Protein AF-A0A813J169-F1 (afdb_monomer)

Sequence (172 aa):
WLKPITLPVNPNVDRSVCAEFQVFNELCDLVHQEGLADNMEECALVGGCVNILVSTTPCLSCVGAVMQYSLLFPNVDLAFGCVQPWHSEGGANRSALQSLGEGGFETAPEHREEPLVPAIWDGGRIVSGSDDLQPPALRTRPSSASRHLEEEAVAVNTITIEPDPLRSGALE

pLDDT: mean 71.45, std 23.41, range [32.72, 97.75]

Mean predicted aligned error: 14.96 Å

Secondary structure (DSSP, 8-state):
---PPPPTT-TTS--TTSHHHHHHHHHHHHHHHTTS-SSHHHHTT-EEEEEEEESSPPPHHHHHHHHHHHHH-TEEEEEEEEPPPS-SSSS---TTSSSS-------------PPPPP-EEETTEEE-TTS---PPP----------------------B----GGGGG---

Foldseek 3Di:
DFDQDQDPVDNPDDPCPPPLNVVLVVVVVVCVVVVQDDDQVSLQVFAFEWEDEAADDDDPRSVRSVVVSCSSRVRYHYKYWYPDDPDPPPPPDDPVPPPDDDDDDDDDDDDDDDDDFTQIDGPHDGDGPPPDDPDDDDDDDDDDDDDDDDDDDPPPGDTDRDPDPVPPPPDD

Solvent-accessible surface area (backbone atoms only — not comparable to full-atom values): 11614 Å² total; per-residue (Å²): 131,74,69,68,49,80,48,94,89,53,76,85,60,78,52,63,76,38,67,68,35,43,52,56,38,49,53,51,49,48,40,39,74,72,68,63,29,92,48,72,74,38,26,48,68,43,49,39,50,45,65,46,78,35,73,50,84,75,52,74,37,38,53,50,36,52,55,51,48,47,68,47,24,68,49,39,50,69,40,53,39,55,48,73,63,96,59,87,80,72,82,77,77,60,89,84,70,81,83,77,78,95,76,83,94,74,89,76,78,86,78,79,82,75,82,87,68,73,60,40,48,54,99,90,42,80,48,63,85,79,69,85,78,75,78,78,82,85,79,89,74,88,86,80,86,88,84,90,74,94,69,80,86,67,85,75,68,77,70,55,72,67,76,68,82,83,71,84,77,82,86,130

Structure (mmCIF, N/CA/C/O backbone):
data_AF-A0A813J169-F1
#
_entry.id   AF-A0A813J169-F1
#
loop_
_atom_site.group_PDB
_atom_site.id
_atom_site.type_symbol
_atom_site.label_atom_id
_atom_site.label_alt_id
_atom_site.label_comp_id
_atom_site.label_asym_id
_atom_site.label_entity_id
_atom_site.label_seq_id
_atom_site.pdbx_PDB_ins_code
_atom_site.Cartn_x
_atom_site.Cartn_y
_atom_site.Cartn_z
_atom_site.occupancy
_atom_site.B_iso_or_equiv
_atom_site.auth_seq_id
_atom_site.auth_comp_id
_atom_site.auth_asym_id
_atom_site.auth_atom_id
_atom_site.pdbx_PDB_model_num
ATOM 1 N N . TRP A 1 1 ? 2.984 8.619 4.249 1.00 92.00 1 TRP A N 1
ATOM 2 C CA . TRP A 1 1 ? 3.015 7.578 5.306 1.00 92.00 1 TRP A CA 1
ATOM 3 C C . TRP A 1 1 ? 4.138 6.587 5.098 1.00 92.00 1 TRP A C 1
ATOM 5 O O . TRP A 1 1 ? 4.975 6.396 5.976 1.00 92.00 1 TRP A O 1
ATOM 15 N N . LEU A 1 2 ? 4.183 5.990 3.913 1.00 97.00 2 LEU A N 1
ATOM 16 C CA . LEU A 1 2 ? 5.191 5.013 3.534 1.00 97.00 2 LEU A CA 1
ATOM 17 C C . LEU A 1 2 ? 6.459 5.714 3.046 1.00 97.00 2 LEU A C 1
ATOM 19 O O . LEU A 1 2 ? 6.412 6.854 2.572 1.00 97.00 2 LEU A O 1
ATOM 23 N N . LYS A 1 3 ? 7.602 5.036 3.151 1.00 96.62 3 LYS A N 1
ATOM 24 C CA . LYS A 1 3 ? 8.877 5.529 2.623 1.00 96.62 3 LYS A CA 1
ATOM 25 C C . LYS A 1 3 ? 9.310 4.662 1.441 1.00 96.62 3 LYS A C 1
ATOM 27 O O . LYS A 1 3 ? 9.417 3.443 1.606 1.00 96.62 3 LYS A O 1
ATOM 32 N N . PRO A 1 4 ? 9.577 5.249 0.260 1.00 94.69 4 PRO A N 1
ATOM 33 C CA . PRO A 1 4 ? 10.091 4.483 -0.866 1.00 94.69 4 PRO A CA 1
ATOM 34 C C . PRO A 1 4 ? 11.484 3.956 -0.508 1.00 94.69 4 PRO A C 1
ATOM 36 O O . PRO A 1 4 ? 12.336 4.697 -0.014 1.00 94.69 4 PRO A O 1
ATOM 39 N N . ILE A 1 5 ? 11.724 2.667 -0.744 1.00 94.81 5 ILE A N 1
ATOM 40 C CA . ILE A 1 5 ? 13.031 2.060 -0.479 1.00 94.81 5 ILE A CA 1
ATOM 41 C C . ILE A 1 5 ? 13.936 2.317 -1.680 1.00 94.81 5 ILE A C 1
ATOM 43 O O . ILE A 1 5 ? 13.635 1.884 -2.798 1.00 94.81 5 ILE A O 1
ATOM 47 N N . THR A 1 6 ? 15.055 2.999 -1.453 1.00 94.25 6 THR A N 1
ATOM 48 C CA . THR A 1 6 ? 16.103 3.174 -2.460 1.00 94.25 6 THR A CA 1
ATOM 49 C C . THR A 1 6 ? 16.925 1.892 -2.565 1.00 94.25 6 THR A C 1
ATOM 51 O O . THR A 1 6 ? 17.469 1.384 -1.586 1.00 94.25 6 THR A O 1
ATOM 54 N N . LEU A 1 7 ? 16.990 1.326 -3.769 1.00 92.06 7 LEU A N 1
ATOM 55 C CA . LEU A 1 7 ? 17.727 0.087 -4.010 1.00 92.06 7 LEU A CA 1
ATOM 56 C C . LEU A 1 7 ? 19.195 0.401 -4.337 1.00 92.06 7 LEU A C 1
ATOM 58 O O . LEU A 1 7 ? 19.451 1.322 -5.115 1.00 92.06 7 LEU A O 1
ATOM 62 N N . PRO A 1 8 ? 20.163 -0.398 -3.847 1.00 91.25 8 PRO A N 1
ATOM 63 C CA . PRO A 1 8 ? 21.589 -0.153 -4.085 1.00 91.25 8 PRO A CA 1
ATOM 64 C C . PRO A 1 8 ? 21.992 -0.303 -5.560 1.00 91.25 8 PRO A C 1
ATOM 66 O O . PRO A 1 8 ? 23.051 0.165 -5.960 1.00 91.25 8 PRO A O 1
ATOM 69 N N . VAL A 1 9 ? 21.150 -0.948 -6.374 1.00 92.38 9 VAL A N 1
ATOM 70 C CA . VAL A 1 9 ? 21.414 -1.208 -7.797 1.00 92.38 9 VAL A CA 1
ATOM 71 C C . VAL A 1 9 ? 21.328 0.066 -8.639 1.00 92.38 9 VAL A C 1
ATOM 73 O O . VAL A 1 9 ? 22.081 0.219 -9.595 1.00 92.38 9 VAL A O 1
ATOM 76 N N . ASN A 1 10 ? 20.409 0.978 -8.314 1.00 90.25 10 ASN A N 1
ATOM 77 C CA . ASN A 1 10 ? 20.265 2.232 -9.048 1.00 90.25 10 ASN A CA 1
ATOM 78 C C . ASN A 1 10 ? 19.633 3.313 -8.151 1.00 90.25 10 ASN A C 1
ATOM 80 O O . ASN A 1 10 ? 18.403 3.386 -8.069 1.00 90.25 10 ASN A O 1
ATOM 84 N N . PRO A 1 11 ? 20.452 4.153 -7.490 1.00 92.69 11 PRO A N 1
ATOM 85 C CA . PRO A 1 11 ? 19.966 5.171 -6.561 1.00 92.69 11 PRO A CA 1
ATOM 86 C C . PRO A 1 11 ? 19.286 6.359 -7.256 1.00 92.69 11 PRO A C 1
ATOM 88 O O . PRO A 1 11 ? 18.637 7.153 -6.586 1.00 92.69 11 PRO A O 1
ATOM 91 N N . ASN A 1 12 ? 19.420 6.489 -8.580 1.00 94.81 12 ASN A N 1
ATOM 92 C CA . ASN A 1 12 ? 18.861 7.611 -9.339 1.00 94.81 12 ASN A CA 1
ATOM 93 C C . ASN A 1 12 ? 17.408 7.379 -9.770 1.00 94.81 12 ASN A C 1
ATOM 95 O O . ASN A 1 12 ? 16.783 8.286 -10.312 1.00 94.81 12 ASN A O 1
ATOM 99 N N . VAL A 1 13 ? 16.879 6.164 -9.587 1.00 94.50 13 VAL A N 1
ATOM 100 C CA . VAL A 1 13 ? 15.480 5.883 -9.911 1.00 94.50 13 VAL A CA 1
ATOM 101 C C . VAL A 1 13 ? 14.624 6.268 -8.722 1.00 94.50 13 VAL A C 1
ATOM 103 O O . VAL A 1 13 ? 14.682 5.621 -7.676 1.00 94.50 13 VAL A O 1
ATOM 106 N N . ASP A 1 14 ? 13.796 7.286 -8.916 1.00 95.38 14 ASP A N 1
ATOM 107 C CA . ASP A 1 14 ? 12.730 7.595 -7.980 1.00 95.38 14 ASP A CA 1
ATOM 108 C C . ASP A 1 14 ? 11.691 6.468 -8.013 1.00 95.38 14 ASP A C 1
ATOM 110 O O . ASP A 1 14 ? 11.114 6.155 -9.053 1.00 95.38 14 ASP A O 1
ATOM 114 N N . ARG A 1 15 ? 11.501 5.803 -6.875 1.00 95.06 15 ARG A N 1
ATOM 115 C CA . ARG A 1 15 ? 10.536 4.705 -6.719 1.00 95.06 15 ARG A CA 1
ATOM 116 C C . ARG A 1 15 ? 9.228 5.159 -6.080 1.00 95.06 15 ARG A C 1
ATOM 118 O O . ARG A 1 15 ? 8.301 4.361 -6.000 1.00 95.06 15 ARG A O 1
ATOM 125 N N . SER A 1 16 ? 9.128 6.427 -5.677 1.00 96.38 16 SER A N 1
ATOM 126 C CA . SER A 1 16 ? 7.867 7.010 -5.202 1.00 96.38 16 SER A CA 1
ATOM 127 C C . SER A 1 16 ? 6.826 7.157 -6.318 1.00 96.38 16 SER A C 1
ATOM 129 O O . SER A 1 16 ? 5.634 7.244 -6.046 1.00 96.38 16 SER A O 1
ATOM 131 N N . VAL A 1 17 ? 7.267 7.129 -7.581 1.00 96.19 17 VAL A N 1
ATOM 132 C CA . VAL A 1 17 ? 6.398 7.219 -8.764 1.00 96.19 17 VAL A CA 1
ATOM 133 C C . VAL A 1 17 ? 5.887 5.865 -9.262 1.00 96.19 17 VAL A C 1
ATOM 135 O O . VAL A 1 17 ? 5.171 5.812 -10.257 1.00 96.19 17 VAL A O 1
ATOM 138 N N . CYS A 1 18 ? 6.263 4.756 -8.617 1.00 95.62 18 CYS A N 1
ATOM 139 C CA . CYS A 1 18 ? 5.696 3.453 -8.952 1.00 95.62 18 CYS A CA 1
ATOM 140 C C . CYS A 1 18 ? 4.204 3.422 -8.588 1.00 95.62 18 CYS A C 1
ATOM 142 O O . CYS A 1 18 ? 3.827 3.862 -7.501 1.00 95.62 18 CYS A O 1
ATOM 144 N N . ALA A 1 19 ? 3.372 2.872 -9.475 1.00 95.75 19 ALA A N 1
ATOM 145 C CA . ALA A 1 19 ? 1.917 2.869 -9.316 1.00 95.75 19 ALA A CA 1
ATOM 146 C C . ALA A 1 19 ? 1.485 2.199 -8.003 1.00 95.75 19 ALA A C 1
ATOM 148 O O . ALA A 1 19 ? 0.651 2.728 -7.277 1.00 95.75 19 ALA A O 1
ATOM 149 N N . GLU A 1 20 ? 2.116 1.083 -7.643 1.00 95.62 20 GLU A N 1
ATOM 150 C CA . GLU A 1 20 ? 1.827 0.351 -6.411 1.00 95.62 20 GLU A CA 1
ATOM 151 C C . GLU A 1 20 ? 2.135 1.198 -5.174 1.00 95.62 20 GLU A C 1
ATOM 153 O O . GLU A 1 20 ? 1.352 1.228 -4.230 1.00 95.62 20 GLU A O 1
ATOM 158 N N . PHE A 1 21 ? 3.261 1.923 -5.186 1.00 97.06 21 PHE A N 1
ATOM 159 C CA . PHE A 1 21 ? 3.621 2.816 -4.085 1.00 97.06 21 PHE A CA 1
ATOM 160 C C . PHE A 1 21 ? 2.595 3.943 -3.932 1.00 97.06 21 PHE A C 1
ATOM 162 O O . PHE A 1 21 ? 2.178 4.236 -2.812 1.00 97.06 21 PHE A O 1
ATOM 169 N N . GLN A 1 22 ? 2.184 4.553 -5.047 1.00 97.31 22 GLN A N 1
ATOM 170 C CA . GLN A 1 22 ? 1.193 5.628 -5.045 1.00 97.31 22 GLN A CA 1
ATOM 171 C C . GLN A 1 22 ? -0.148 5.152 -4.490 1.00 97.31 22 GLN A C 1
ATOM 173 O O . GLN A 1 22 ? -0.666 5.800 -3.587 1.00 97.31 22 GLN A O 1
ATOM 178 N N . VAL A 1 23 ? -0.636 3.988 -4.934 1.00 96.75 23 VAL A N 1
ATOM 179 C CA . VAL A 1 23 ? -1.879 3.388 -4.425 1.00 96.75 23 VAL A CA 1
ATOM 180 C C . VAL A 1 23 ? -1.813 3.198 -2.911 1.00 96.75 23 VAL A C 1
ATOM 182 O O . VAL A 1 23 ? -2.705 3.647 -2.200 1.00 96.75 23 VAL A O 1
ATOM 185 N N . PHE A 1 24 ? -0.750 2.586 -2.381 1.00 97.06 24 PHE A N 1
ATOM 186 C CA . PHE A 1 24 ? -0.660 2.386 -0.933 1.00 97.06 24 PHE A CA 1
ATOM 187 C C . PHE A 1 24 ? -0.518 3.693 -0.149 1.00 97.06 24 PHE A C 1
ATOM 189 O O . PHE A 1 24 ? -1.058 3.795 0.951 1.00 97.06 24 PHE A O 1
ATOM 196 N N . ASN A 1 25 ? 0.193 4.693 -0.678 1.00 97.44 25 ASN A N 1
ATOM 197 C CA . ASN A 1 25 ? 0.288 5.982 0.002 1.00 97.44 25 ASN A CA 1
ATOM 198 C C . ASN A 1 25 ? -1.058 6.725 -0.005 1.00 97.44 25 ASN A C 1
ATOM 200 O O . ASN A 1 25 ? -1.430 7.279 1.024 1.00 97.44 25 ASN A O 1
ATOM 204 N N . GLU A 1 26 ? -1.798 6.679 -1.113 1.00 97.56 26 GLU A N 1
ATOM 205 C CA . GLU A 1 26 ? -3.146 7.246 -1.220 1.00 97.56 26 GLU A CA 1
ATOM 206 C C . GLU A 1 26 ? -4.130 6.551 -0.270 1.00 97.56 26 GLU A C 1
ATOM 208 O O . GLU A 1 26 ? -4.892 7.225 0.415 1.00 97.56 26 GLU A O 1
ATOM 213 N N . LEU A 1 27 ? -4.055 5.221 -0.130 1.00 97.00 27 LEU A N 1
ATOM 214 C CA . LEU A 1 27 ? -4.839 4.486 0.870 1.00 97.00 27 LEU A CA 1
ATOM 215 C C . LEU A 1 27 ? -4.577 4.989 2.294 1.00 97.00 27 LEU A C 1
ATOM 217 O O . LEU A 1 27 ? -5.518 5.166 3.063 1.00 97.00 27 LEU A O 1
ATOM 221 N N . CYS A 1 28 ? -3.315 5.231 2.656 1.00 97.50 28 CYS A N 1
ATOM 222 C CA . CYS A 1 28 ? -2.993 5.807 3.961 1.00 97.50 28 CYS A CA 1
ATOM 223 C C . CYS A 1 28 ? -3.556 7.226 4.121 1.00 97.50 28 CYS A C 1
ATOM 225 O O . CYS A 1 28 ? -4.060 7.566 5.189 1.00 97.50 28 CYS A O 1
ATOM 227 N N . ASP A 1 29 ? -3.482 8.045 3.069 1.00 96.94 29 ASP A N 1
ATOM 228 C CA . ASP A 1 29 ? -4.021 9.404 3.090 1.00 96.94 29 ASP A CA 1
ATOM 229 C C . ASP A 1 29 ? -5.552 9.400 3.237 1.00 96.94 29 ASP A C 1
ATOM 231 O O . ASP A 1 29 ? -6.082 10.217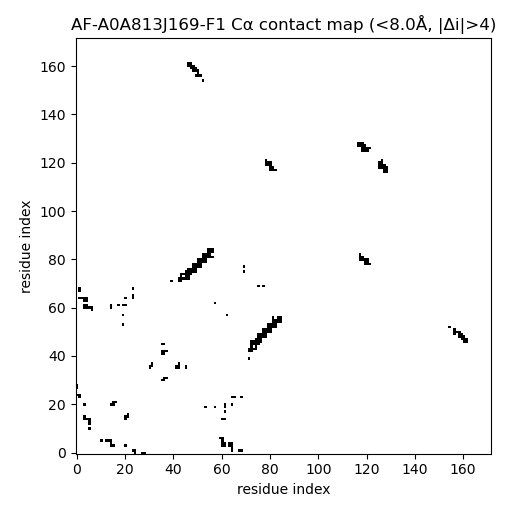 3.985 1.00 96.94 29 ASP A O 1
ATOM 235 N N . LEU A 1 30 ? -6.259 8.452 2.612 1.00 96.62 30 LEU A N 1
ATOM 236 C CA . LEU A 1 30 ? -7.708 8.275 2.775 1.00 96.62 30 LEU A CA 1
ATOM 237 C C . LEU A 1 30 ? -8.085 7.882 4.208 1.00 96.62 30 LEU A C 1
ATOM 239 O O . LEU A 1 30 ? -8.985 8.483 4.787 1.00 96.62 30 LEU A O 1
ATOM 243 N N . VAL A 1 31 ? -7.372 6.925 4.813 1.00 96.19 31 VAL A N 1
ATOM 244 C CA . VAL A 1 31 ? -7.600 6.523 6.216 1.00 96.19 31 VAL A CA 1
ATOM 245 C C . VAL A 1 31 ? -7.466 7.721 7.164 1.00 96.19 31 VAL A C 1
ATOM 247 O O . VAL A 1 31 ? -8.274 7.886 8.078 1.00 96.19 31 VAL A O 1
ATOM 250 N N . HIS A 1 32 ? -6.482 8.584 6.921 1.00 95.75 32 HIS A N 1
ATOM 251 C CA . HIS A 1 32 ? -6.285 9.802 7.702 1.00 95.75 32 HIS A CA 1
ATOM 252 C C . HIS A 1 32 ? -7.367 10.858 7.445 1.00 95.75 32 HIS A C 1
ATOM 254 O O . HIS A 1 32 ? -7.895 11.441 8.388 1.00 95.75 32 HIS A O 1
ATOM 260 N N . GLN A 1 33 ? -7.735 11.095 6.182 1.00 95.56 33 GLN A N 1
ATOM 261 C CA . GLN A 1 33 ? -8.764 12.077 5.814 1.00 95.56 33 GLN A CA 1
ATOM 262 C C . GLN A 1 33 ? -10.142 11.731 6.387 1.00 95.56 33 GLN A C 1
ATOM 264 O O . GLN A 1 33 ? -10.875 12.632 6.792 1.00 95.56 33 GLN A O 1
ATOM 269 N N . GLU A 1 34 ? -10.468 10.443 6.474 1.00 95.31 34 GLU A N 1
ATOM 270 C CA . GLU A 1 34 ? -11.701 9.950 7.098 1.00 95.31 34 GLU A CA 1
ATOM 271 C C . GLU A 1 34 ? -11.642 9.960 8.641 1.00 95.31 34 GLU A C 1
ATOM 273 O O . GLU A 1 34 ? -12.604 9.571 9.304 1.00 95.31 34 GLU A O 1
ATOM 278 N N . GLY A 1 35 ? -10.524 10.395 9.239 1.00 93.69 35 GLY A N 1
ATOM 279 C CA . GLY A 1 35 ? -10.339 10.435 10.692 1.00 93.69 35 GLY A CA 1
ATOM 280 C C . GLY A 1 35 ? -10.340 9.047 11.338 1.00 93.69 35 GLY A C 1
ATOM 281 O O . GLY A 1 35 ? -10.711 8.906 12.506 1.00 93.69 35 GLY A O 1
ATOM 282 N N . LEU A 1 36 ? -9.980 8.008 10.576 1.00 94.38 36 LEU A N 1
ATOM 283 C CA . LEU A 1 36 ? -9.930 6.633 11.072 1.00 94.38 36 LEU A CA 1
ATOM 284 C C . LEU A 1 36 ? -8.653 6.372 11.878 1.00 94.38 36 LE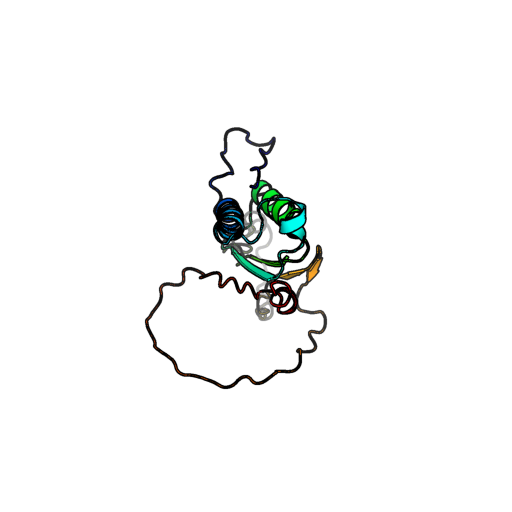U A C 1
ATOM 286 O O . LEU A 1 36 ? -8.700 5.596 12.833 1.00 94.38 36 LEU A O 1
ATOM 290 N N . ALA A 1 37 ? -7.541 7.012 11.501 1.00 96.00 37 ALA A N 1
ATOM 291 C CA . ALA A 1 37 ? -6.288 6.946 12.243 1.00 96.00 37 ALA A CA 1
ATOM 292 C C . ALA A 1 37 ? -5.376 8.166 12.017 1.00 96.00 37 ALA A C 1
ATOM 294 O O . ALA A 1 37 ? -5.061 8.518 10.879 1.00 96.00 37 ALA A O 1
ATOM 295 N N . ASP A 1 38 ? -4.878 8.735 13.115 1.00 95.25 38 ASP A N 1
ATOM 296 C CA . ASP A 1 38 ? -3.875 9.810 13.150 1.00 95.25 38 ASP A CA 1
ATOM 297 C C . ASP A 1 38 ? -2.540 9.360 13.771 1.00 95.25 38 ASP A C 1
ATOM 299 O O . ASP A 1 38 ? -1.510 10.026 13.624 1.00 95.25 38 ASP A O 1
ATOM 303 N N . ASN A 1 39 ? -2.539 8.229 14.481 1.00 96.19 39 ASN A N 1
ATOM 304 C CA . ASN A 1 39 ? -1.374 7.659 15.157 1.00 96.19 39 ASN A CA 1
ATOM 305 C C . ASN A 1 39 ? -1.253 6.142 14.927 1.00 96.19 39 ASN A C 1
ATOM 307 O O . ASN A 1 39 ? -2.135 5.500 14.361 1.00 96.19 39 ASN A O 1
ATOM 311 N N . MET A 1 40 ? -0.123 5.566 15.347 1.00 94.50 40 MET A N 1
ATOM 312 C CA . MET A 1 40 ? 0.188 4.150 15.118 1.00 94.50 40 MET A CA 1
ATOM 313 C C . MET A 1 40 ? -0.780 3.211 15.843 1.00 94.50 40 MET A C 1
ATOM 315 O O . MET A 1 40 ? -1.098 2.140 15.327 1.00 94.50 40 MET A O 1
ATOM 319 N N . GLU A 1 41 ? -1.233 3.596 17.035 1.00 96.06 41 GLU A N 1
ATOM 320 C CA . GLU A 1 41 ? -2.165 2.817 17.841 1.00 96.06 41 GLU A CA 1
ATOM 321 C C . GLU A 1 41 ? -3.539 2.731 17.168 1.00 96.06 41 GLU A C 1
ATOM 323 O O . GLU A 1 41 ? -4.144 1.661 17.141 1.00 96.06 41 GLU A O 1
ATOM 328 N N . GLU A 1 42 ? -4.008 3.828 16.575 1.00 95.94 42 GLU A N 1
ATOM 329 C CA . GLU A 1 42 ? -5.246 3.869 15.799 1.00 95.94 42 GLU A CA 1
ATOM 330 C C . GLU A 1 42 ? -5.125 3.119 14.474 1.00 95.94 42 GLU A C 1
ATOM 332 O O . GLU A 1 42 ? -6.046 2.384 14.121 1.00 95.94 42 GLU A O 1
ATOM 337 N N . CYS A 1 43 ? -3.984 3.208 13.778 1.00 96.75 43 CYS A N 1
ATOM 338 C CA . CYS A 1 43 ? -3.748 2.416 12.568 1.00 96.75 43 CYS A CA 1
ATOM 339 C C . CYS A 1 43 ? -3.890 0.910 12.841 1.00 96.75 43 CYS A C 1
ATOM 341 O O . CYS A 1 43 ? -4.447 0.183 12.021 1.00 96.75 43 CYS A O 1
ATOM 343 N N . ALA A 1 44 ? -3.469 0.444 14.023 1.00 96.56 44 ALA A N 1
ATOM 344 C CA . ALA A 1 44 ? -3.645 -0.946 14.428 1.00 96.56 44 ALA A CA 1
ATOM 345 C C . ALA A 1 44 ? -5.116 -1.356 14.614 1.00 96.56 44 ALA A C 1
ATOM 347 O O . ALA A 1 44 ? -5.415 -2.546 14.564 1.00 96.56 44 ALA A O 1
ATOM 348 N N . LEU A 1 45 ? -6.035 -0.410 14.816 1.00 95.62 45 LEU A N 1
ATOM 349 C CA . LEU A 1 45 ? -7.474 -0.673 14.934 1.00 95.62 45 LEU A CA 1
ATOM 350 C C . LEU A 1 45 ? -8.188 -0.685 13.578 1.00 95.62 45 LEU A C 1
ATOM 352 O O . LEU A 1 45 ? -9.306 -1.190 13.490 1.00 95.62 45 LEU A O 1
ATOM 356 N N . VAL A 1 46 ? -7.567 -0.140 12.530 1.00 96.38 46 VAL A N 1
ATOM 357 C CA . VAL A 1 46 ? -8.135 -0.143 11.179 1.00 96.38 46 VAL A CA 1
ATOM 358 C C . VAL A 1 46 ? -8.106 -1.566 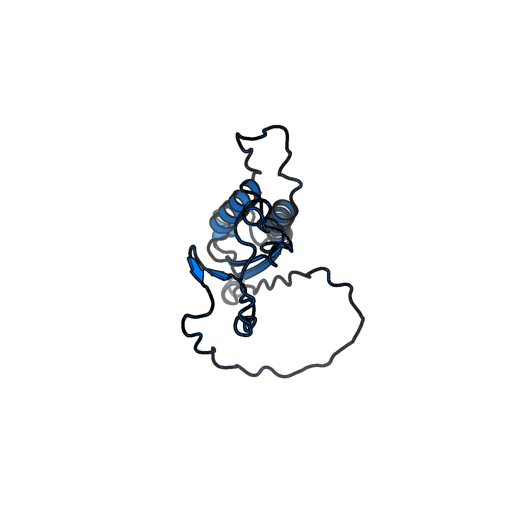10.631 1.00 96.38 46 VAL A C 1
ATOM 360 O O . VAL A 1 46 ? -7.050 -2.196 10.557 1.00 96.38 46 VAL A O 1
ATOM 363 N N . GLY A 1 47 ? -9.279 -2.060 10.237 1.00 96.25 47 GLY A N 1
ATOM 364 C CA . GLY A 1 47 ? -9.458 -3.369 9.622 1.00 96.25 47 GLY A CA 1
ATOM 365 C C . GLY A 1 47 ? -10.220 -3.286 8.305 1.00 96.25 47 GLY A C 1
ATOM 366 O O . GLY A 1 47 ? -10.877 -2.287 8.007 1.00 96.25 47 GLY A O 1
ATOM 367 N N . GLY A 1 48 ? -10.116 -4.338 7.502 1.00 95.31 48 GLY A N 1
ATOM 368 C CA . GLY A 1 48 ? -10.772 -4.424 6.200 1.00 95.31 48 GLY A CA 1
ATOM 369 C C . GLY A 1 48 ? -10.026 -5.353 5.257 1.00 95.31 48 GLY A C 1
ATOM 370 O O . GLY A 1 48 ? -9.156 -6.108 5.680 1.00 95.31 48 GLY A O 1
ATOM 371 N N . CYS A 1 49 ? -10.347 -5.283 3.969 1.00 96.31 49 CYS A N 1
ATOM 372 C CA . CYS A 1 49 ? -9.631 -6.030 2.944 1.00 96.31 49 CYS A CA 1
ATOM 373 C C . CYS A 1 49 ? -9.215 -5.125 1.782 1.00 96.31 49 CYS A C 1
ATOM 375 O O . CYS A 1 49 ? -9.945 -4.222 1.364 1.00 96.31 49 CYS A O 1
ATOM 377 N N . VAL A 1 50 ? -8.022 -5.381 1.255 1.00 96.50 50 VAL A N 1
ATOM 378 C CA . VAL A 1 50 ? -7.451 -4.682 0.107 1.00 96.50 50 VAL A CA 1
ATOM 379 C C . VAL A 1 50 ? -7.031 -5.732 -0.909 1.00 96.50 50 VAL A C 1
ATOM 381 O O . VAL A 1 50 ? -6.174 -6.567 -0.640 1.00 96.50 50 VAL A O 1
ATOM 384 N N . ASN A 1 51 ? -7.632 -5.683 -2.094 1.00 95.31 51 ASN A N 1
ATOM 385 C CA . ASN A 1 51 ? -7.286 -6.553 -3.211 1.00 95.31 51 ASN A CA 1
ATOM 386 C C . ASN A 1 51 ? -6.661 -5.695 -4.306 1.00 95.31 51 ASN A C 1
ATOM 388 O O . ASN A 1 51 ? -7.311 -4.780 -4.811 1.00 95.31 51 ASN A O 1
ATOM 392 N N . ILE A 1 52 ? -5.412 -5.978 -4.664 1.00 94.00 52 ILE A N 1
ATOM 393 C CA . ILE A 1 52 ? -4.692 -5.243 -5.708 1.00 94.00 52 ILE A CA 1
ATOM 394 C C . ILE A 1 52 ? -4.325 -6.207 -6.823 1.00 94.00 52 ILE A C 1
ATOM 396 O O . ILE A 1 52 ? -3.746 -7.264 -6.576 1.00 94.00 52 ILE A O 1
ATOM 400 N N . LEU A 1 53 ? -4.629 -5.815 -8.057 1.00 93.50 53 LEU A N 1
ATOM 401 C CA . LEU A 1 53 ? -4.210 -6.519 -9.258 1.00 93.50 53 LEU A CA 1
ATOM 402 C C . LEU A 1 53 ? -3.244 -5.635 -10.049 1.00 93.50 53 LEU A C 1
ATOM 404 O O . LEU A 1 53 ? -3.607 -4.535 -10.461 1.00 93.50 53 LEU A O 1
ATOM 408 N N . VAL A 1 54 ? -2.023 -6.117 -10.278 1.00 91.88 54 VAL A N 1
ATOM 409 C CA . VAL A 1 54 ? -1.014 -5.414 -11.083 1.00 91.88 54 VAL A CA 1
ATOM 410 C C . VAL A 1 54 ? -0.787 -6.097 -12.426 1.00 91.88 54 VAL A C 1
ATOM 412 O O . VAL A 1 54 ? -0.879 -7.318 -12.546 1.00 91.88 54 VAL A O 1
ATOM 415 N N . SER A 1 55 ? -0.477 -5.303 -13.449 1.00 90.25 55 SER A N 1
ATOM 416 C CA . SER A 1 55 ? -0.200 -5.782 -14.810 1.00 90.25 55 SER A CA 1
ATOM 417 C C . SER A 1 55 ? 1.241 -6.257 -15.012 1.00 90.25 55 SER A C 1
ATOM 419 O O . SER A 1 55 ? 1.545 -6.922 -16.000 1.00 90.25 55 SER A O 1
ATOM 421 N N . THR A 1 56 ? 2.144 -5.901 -14.100 1.00 89.50 56 THR A N 1
ATOM 422 C CA . THR A 1 56 ? 3.567 -6.236 -14.171 1.00 89.50 56 THR A CA 1
ATOM 423 C C . THR A 1 56 ? 4.086 -6.645 -12.807 1.00 89.50 56 THR A C 1
ATOM 425 O O . THR A 1 56 ? 3.572 -6.199 -11.786 1.00 89.50 56 THR A O 1
ATOM 428 N N . THR A 1 57 ? 5.155 -7.441 -12.781 1.00 90.44 57 THR A N 1
ATOM 429 C CA . THR A 1 57 ? 5.831 -7.802 -11.532 1.00 90.44 57 THR A CA 1
ATOM 430 C C . THR A 1 57 ? 6.275 -6.539 -10.777 1.00 90.44 57 THR A C 1
ATOM 432 O O . THR A 1 57 ? 7.028 -5.741 -11.347 1.00 90.44 57 THR A O 1
ATOM 435 N N . PRO A 1 58 ? 5.867 -6.357 -9.506 1.00 92.62 58 PRO A N 1
ATOM 436 C CA . PRO A 1 58 ? 6.234 -5.177 -8.736 1.00 92.62 58 PRO A CA 1
ATOM 437 C C . PRO A 1 58 ? 7.742 -5.154 -8.492 1.00 92.62 58 PRO A C 1
ATOM 439 O O . PRO A 1 58 ? 8.384 -6.187 -8.276 1.00 92.62 58 PRO A O 1
ATOM 442 N N . CYS A 1 59 ? 8.336 -3.962 -8.493 1.00 93.56 59 CYS A N 1
ATOM 443 C CA . CYS A 1 59 ? 9.749 -3.842 -8.148 1.00 93.56 59 CYS A CA 1
ATOM 444 C C . CYS A 1 59 ? 9.973 -4.061 -6.639 1.00 93.56 59 CYS A C 1
ATOM 446 O O . CYS A 1 59 ? 9.062 -3.902 -5.827 1.00 93.56 59 CYS A O 1
ATOM 448 N N . LEU A 1 60 ? 11.214 -4.360 -6.232 1.00 94.44 60 LEU A N 1
ATOM 449 C CA . LEU A 1 60 ? 11.541 -4.636 -4.824 1.00 94.44 60 LEU A CA 1
ATOM 450 C C . LEU A 1 60 ? 11.200 -3.464 -3.878 1.00 94.44 60 LEU A C 1
ATOM 452 O O . LEU A 1 60 ? 10.872 -3.684 -2.717 1.00 94.44 60 LEU A O 1
ATOM 456 N N . SER A 1 61 ? 11.223 -2.223 -4.377 1.00 95.81 61 SER A N 1
ATOM 457 C CA . SER A 1 61 ? 10.793 -1.053 -3.599 1.00 95.81 61 SER A CA 1
ATOM 458 C C . SER A 1 61 ? 9.292 -1.088 -3.280 1.00 95.81 61 SER A C 1
ATOM 460 O O . SER A 1 61 ? 8.900 -0.810 -2.149 1.00 95.81 61 SER A O 1
ATOM 462 N N . CYS A 1 62 ? 8.459 -1.512 -4.236 1.00 95.81 62 CYS A N 1
ATOM 463 C CA . CYS A 1 62 ? 7.013 -1.654 -4.054 1.00 95.81 62 CYS A CA 1
ATOM 464 C C . CYS A 1 62 ? 6.672 -2.811 -3.115 1.00 95.81 62 CYS A C 1
ATOM 466 O O . CYS A 1 62 ? 5.803 -2.660 -2.265 1.00 95.81 62 CYS A O 1
ATOM 468 N N . VAL A 1 63 ? 7.415 -3.921 -3.184 1.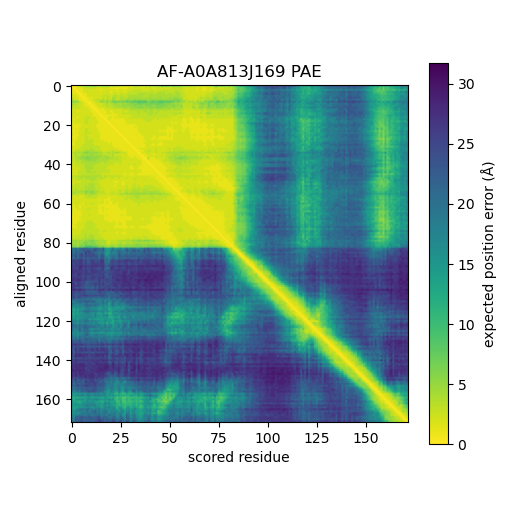00 95.69 63 VAL A N 1
ATOM 469 C CA . VAL A 1 63 ? 7.319 -4.995 -2.178 1.00 95.69 63 VAL A CA 1
ATOM 470 C C . VAL A 1 63 ? 7.631 -4.446 -0.779 1.00 95.69 63 VAL A C 1
ATOM 472 O O . VAL A 1 63 ? 6.940 -4.754 0.186 1.00 95.69 63 VAL A O 1
ATOM 475 N N . GLY A 1 64 ? 8.619 -3.560 -0.658 1.00 96.75 64 GLY A N 1
ATOM 476 C CA . GLY A 1 64 ? 8.895 -2.852 0.591 1.00 96.75 64 GLY A CA 1
ATOM 477 C C . GLY A 1 64 ? 7.747 -1.959 1.076 1.00 96.75 64 GLY A C 1
ATOM 478 O O . GLY A 1 64 ? 7.533 -1.848 2.281 1.00 96.75 64 GLY A O 1
ATOM 479 N N . ALA A 1 65 ? 7.008 -1.327 0.164 1.00 96.62 65 ALA A N 1
ATOM 480 C CA . ALA A 1 65 ? 5.833 -0.520 0.495 1.00 96.62 65 ALA A CA 1
ATOM 481 C C . ALA A 1 65 ? 4.665 -1.387 0.983 1.00 96.62 65 ALA A C 1
ATOM 483 O O . ALA A 1 65 ? 4.062 -1.057 2.000 1.00 96.62 65 ALA A O 1
ATOM 484 N N . VAL A 1 66 ? 4.426 -2.529 0.328 1.00 96.62 66 VAL A N 1
ATOM 485 C CA . VAL A 1 66 ? 3.463 -3.557 0.761 1.00 96.62 66 VAL A CA 1
ATOM 486 C C . VAL A 1 66 ? 3.744 -3.980 2.204 1.00 96.62 66 VAL A C 1
ATOM 488 O O . VAL A 1 66 ? 2.861 -3.926 3.051 1.00 96.62 66 VAL A O 1
ATOM 491 N N . MET A 1 67 ? 4.999 -4.320 2.515 1.00 97.38 67 MET A N 1
ATOM 492 C CA . MET A 1 67 ? 5.382 -4.749 3.866 1.00 97.38 67 MET A CA 1
ATOM 493 C C . MET A 1 67 ? 5.208 -3.630 4.901 1.00 97.38 67 MET A C 1
ATOM 495 O O . MET A 1 67 ? 4.749 -3.888 6.010 1.00 97.38 67 MET A O 1
ATOM 499 N N . GLN A 1 68 ? 5.551 -2.383 4.553 1.00 97.50 68 GLN A N 1
ATOM 500 C CA . GLN A 1 68 ? 5.308 -1.231 5.429 1.00 97.50 68 GLN A CA 1
ATOM 501 C C . GLN A 1 68 ? 3.810 -1.020 5.682 1.00 97.50 68 GLN A C 1
ATOM 503 O O . GLN A 1 68 ? 3.428 -0.748 6.816 1.00 97.50 68 GLN A O 1
ATOM 508 N N . TYR A 1 69 ? 2.971 -1.177 4.655 1.00 97.75 69 TYR A N 1
ATOM 509 C CA . TYR A 1 69 ? 1.520 -1.052 4.771 1.00 97.75 69 TYR A CA 1
ATOM 510 C C . TYR A 1 69 ? 0.933 -2.140 5.682 1.00 97.75 69 TYR A C 1
ATOM 512 O O . TYR A 1 69 ? 0.207 -1.817 6.617 1.00 97.75 69 TYR A O 1
ATOM 520 N N . SER A 1 70 ? 1.317 -3.407 5.493 1.00 97.38 70 SER A N 1
ATOM 521 C CA . SER A 1 70 ? 0.868 -4.515 6.352 1.00 97.38 70 SER A CA 1
ATOM 522 C C . SER A 1 70 ? 1.313 -4.373 7.812 1.00 97.38 70 SER A C 1
ATOM 524 O O . SER A 1 70 ? 0.620 -4.832 8.713 1.00 97.38 70 SER A O 1
ATOM 526 N N . LEU A 1 71 ? 2.460 -3.733 8.070 1.00 97.38 71 LEU A N 1
ATOM 527 C CA . LEU A 1 71 ? 2.898 -3.418 9.435 1.00 97.38 71 LEU A CA 1
ATOM 528 C C . LEU A 1 71 ? 2.117 -2.2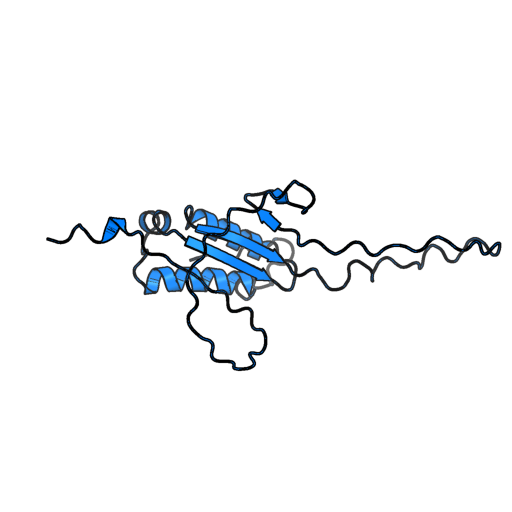54 10.052 1.00 97.38 71 LEU A C 1
ATOM 530 O O . LEU A 1 71 ? 1.940 -2.223 11.268 1.00 97.38 71 LEU A O 1
ATOM 534 N N . LEU A 1 72 ? 1.692 -1.293 9.232 1.00 97.38 72 LEU A N 1
ATOM 535 C CA . LEU A 1 72 ? 0.912 -0.145 9.679 1.00 97.38 72 LEU A CA 1
ATOM 536 C C . LEU A 1 72 ? -0.536 -0.544 9.996 1.00 97.38 72 LEU A C 1
ATOM 538 O O . LEU A 1 72 ? -1.078 -0.079 10.993 1.00 97.38 72 LEU A O 1
ATOM 542 N N . PHE A 1 73 ? -1.123 -1.439 9.198 1.00 97.75 73 PHE A N 1
ATOM 543 C CA . PHE A 1 73 ? -2.512 -1.892 9.319 1.00 97.75 73 PHE A CA 1
ATOM 544 C C . PHE A 1 73 ? -2.589 -3.419 9.498 1.00 97.75 73 PHE A C 1
ATOM 546 O O . PHE A 1 73 ? -2.972 -4.138 8.575 1.00 97.75 73 PHE A O 1
ATOM 553 N N . PRO A 1 74 ? -2.221 -3.949 10.678 1.00 97.50 74 PRO A N 1
ATOM 554 C CA . PRO A 1 74 ? -2.141 -5.390 10.930 1.00 97.50 74 PRO A CA 1
ATOM 555 C C . PRO A 1 74 ? -3.477 -6.138 10.813 1.00 97.50 74 PRO A C 1
ATOM 557 O O . PRO A 1 74 ? -3.462 -7.354 10.650 1.00 97.50 74 PRO A O 1
ATOM 560 N N . ASN A 1 75 ? -4.612 -5.439 10.905 1.00 96.88 75 ASN A N 1
ATOM 561 C CA . ASN A 1 75 ? -5.951 -6.022 10.780 1.00 96.88 75 ASN A CA 1
ATOM 562 C C . ASN A 1 75 ? -6.549 -5.862 9.368 1.00 96.88 75 ASN A C 1
ATOM 564 O O . ASN A 1 75 ? -7.738 -6.118 9.172 1.00 96.88 75 ASN A O 1
ATOM 568 N N . VAL A 1 76 ? -5.754 -5.410 8.392 1.00 97.12 76 VAL A N 1
ATOM 569 C CA . VAL A 1 76 ? -6.162 -5.327 6.986 1.00 97.12 76 VAL A CA 1
ATOM 570 C C . VAL A 1 76 ? -5.656 -6.548 6.224 1.00 97.12 76 VAL A C 1
ATOM 572 O O . VAL A 1 76 ? -4.449 -6.757 6.084 1.00 97.12 76 VAL A O 1
ATOM 575 N N . ASP A 1 77 ? -6.588 -7.316 5.667 1.00 96.88 77 ASP A N 1
ATOM 576 C CA . ASP A 1 77 ? -6.294 -8.453 4.803 1.00 96.88 77 ASP A CA 1
ATOM 577 C C . ASP A 1 77 ? -5.884 -7.956 3.414 1.00 96.88 77 ASP A C 1
ATOM 579 O O . ASP A 1 77 ? -6.700 -7.441 2.646 1.00 96.88 77 ASP A O 1
ATOM 583 N N . LEU A 1 78 ? -4.602 -8.095 3.082 1.00 96.25 78 LEU A N 1
ATOM 584 C CA . LEU A 1 78 ? -4.048 -7.652 1.807 1.00 96.25 78 LEU A CA 1
ATOM 585 C C . LEU A 1 78 ? -3.828 -8.839 0.863 1.00 96.25 78 LEU A C 1
ATOM 587 O O . LEU A 1 78 ? -2.947 -9.666 1.097 1.00 96.25 78 LEU A O 1
ATOM 591 N N . ALA A 1 79 ? -4.560 -8.868 -0.248 1.00 94.19 79 ALA A N 1
ATOM 592 C CA . ALA A 1 79 ? -4.333 -9.797 -1.347 1.00 94.19 79 ALA A CA 1
ATOM 593 C C . ALA A 1 79 ? -3.702 -9.075 -2.541 1.00 94.19 79 ALA A C 1
ATOM 595 O O . ALA A 1 79 ? -4.148 -8.004 -2.966 1.00 94.19 79 ALA A O 1
ATOM 596 N N . PHE A 1 80 ? -2.668 -9.687 -3.112 1.00 90.12 80 PHE A N 1
ATOM 597 C CA . PHE A 1 80 ? -1.923 -9.126 -4.232 1.00 90.12 80 PHE A CA 1
ATOM 598 C C . PHE A 1 80 ? -1.877 -10.129 -5.385 1.00 90.12 80 PHE A C 1
ATOM 600 O O . PHE A 1 80 ? -1.317 -11.218 -5.257 1.00 90.12 80 PHE A O 1
ATOM 607 N N . GLY A 1 81 ? -2.473 -9.758 -6.513 1.00 89.81 81 GLY A N 1
ATOM 608 C CA . GLY A 1 81 ? -2.448 -10.514 -7.757 1.00 89.81 81 GLY A CA 1
ATOM 609 C C . GLY A 1 81 ? -1.568 -9.829 -8.794 1.00 89.81 81 GLY A C 1
ATOM 610 O O . GLY A 1 81 ? -1.563 -8.607 -8.914 1.00 89.81 81 GLY A O 1
ATOM 611 N N . CYS A 1 82 ? -0.854 -10.618 -9.591 1.00 88.69 82 CYS A N 1
ATOM 612 C CA . CYS A 1 82 ? -0.167 -10.135 -10.783 1.00 88.69 82 CYS A CA 1
ATOM 613 C C . CYS A 1 82 ? -0.762 -10.854 -11.990 1.00 88.69 82 CYS A C 1
ATOM 615 O O . CYS A 1 82 ? -0.690 -12.082 -12.077 1.00 88.69 82 CYS A O 1
ATOM 617 N N . VAL A 1 83 ? -1.324 -10.099 -12.931 1.00 85.94 83 VAL A N 1
ATOM 618 C CA . VAL A 1 83 ? -1.592 -10.627 -14.270 1.00 85.94 83 VAL A CA 1
ATOM 619 C C . VAL A 1 83 ? -0.220 -10.906 -14.874 1.00 85.94 83 VAL A C 1
ATOM 621 O O . VAL A 1 83 ? 0.646 -10.033 -14.855 1.00 85.94 83 VAL A O 1
ATOM 624 N N . GLN A 1 84 ? 0.039 -12.151 -15.274 1.00 64.06 84 GLN A N 1
ATOM 625 C CA . GLN A 1 84 ? 1.378 -12.561 -15.683 1.00 64.06 84 GLN A CA 1
ATOM 626 C C . GLN A 1 84 ? 1.977 -11.634 -16.756 1.00 64.06 84 GLN A C 1
ATOM 628 O O . GLN A 1 84 ? 1.250 -11.128 -17.615 1.00 64.06 84 GLN A O 1
ATOM 633 N N . PRO A 1 85 ? 3.314 -11.462 -16.761 1.00 55.59 85 PRO A N 1
ATOM 634 C CA . PRO A 1 85 ? 4.003 -10.796 -17.851 1.00 55.59 85 PRO A CA 1
ATOM 635 C C . PRO A 1 85 ? 3.737 -11.567 -19.140 1.00 55.59 85 PRO A C 1
ATOM 637 O O . PRO A 1 85 ? 3.938 -12.777 -19.201 1.00 55.59 85 PRO A O 1
ATOM 640 N N . TRP A 1 86 ? 3.350 -10.846 -20.182 1.00 52.38 86 TRP A N 1
ATOM 641 C CA . TRP A 1 86 ? 2.938 -11.365 -21.484 1.00 52.38 86 TRP A CA 1
ATOM 642 C C . TRP A 1 86 ? 3.955 -12.281 -22.214 1.00 52.38 86 TRP A C 1
ATOM 644 O O . TRP A 1 86 ? 3.658 -12.732 -23.310 1.00 52.38 86 TRP A O 1
ATOM 654 N N . HIS A 1 87 ? 5.131 -12.620 -21.665 1.00 58.22 87 HIS A N 1
ATOM 655 C CA . HIS A 1 87 ? 6.109 -13.488 -22.340 1.00 58.22 87 HIS A CA 1
ATOM 656 C C . HIS A 1 87 ? 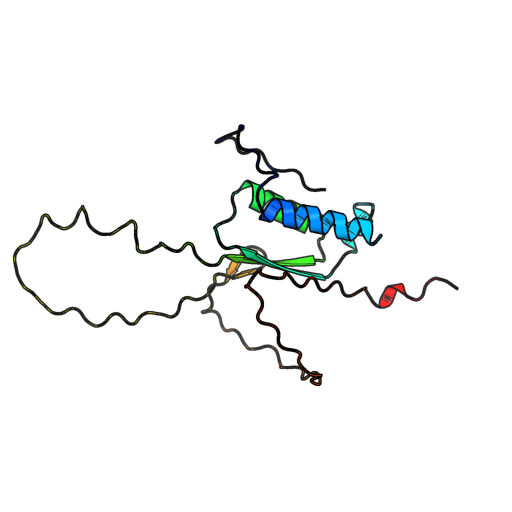6.975 -14.336 -21.387 1.00 58.22 87 HIS A C 1
ATOM 658 O O . HIS A 1 87 ? 8.162 -14.062 -21.216 1.00 58.22 87 HIS A O 1
ATOM 664 N N . SER A 1 88 ? 6.443 -15.432 -20.839 1.00 51.50 88 SER A N 1
ATOM 665 C CA . SER A 1 88 ? 7.302 -16.548 -20.391 1.00 51.50 88 SER A CA 1
ATOM 666 C C . SER A 1 88 ? 7.722 -17.465 -21.550 1.00 51.50 88 SER A C 1
ATOM 668 O O . SER A 1 88 ? 8.728 -18.159 -21.441 1.00 51.50 88 SER A O 1
ATOM 670 N N . GLU A 1 89 ? 7.030 -17.420 -22.695 1.00 56.03 89 GLU A N 1
ATOM 671 C CA . GLU A 1 89 ? 7.323 -18.304 -23.838 1.00 56.03 89 GLU A CA 1
ATOM 672 C C . GLU A 1 89 ? 8.195 -17.671 -24.945 1.00 56.03 89 GLU A C 1
ATOM 674 O O . GLU A 1 89 ? 8.627 -18.354 -25.872 1.00 56.03 89 GLU A O 1
ATOM 679 N N . GLY A 1 90 ? 8.521 -16.375 -24.860 1.00 53.62 90 GLY A N 1
ATOM 680 C CA . GLY A 1 90 ? 9.175 -15.649 -25.962 1.00 53.62 90 GLY A CA 1
ATOM 681 C C . GLY A 1 90 ? 10.711 -15.602 -25.961 1.00 53.62 90 GLY A C 1
ATOM 682 O O . GLY A 1 90 ? 11.299 -15.266 -26.985 1.00 53.62 90 GLY A O 1
ATOM 683 N N . GLY A 1 91 ? 11.385 -15.901 -24.844 1.00 48.03 91 GLY A N 1
ATOM 684 C CA . GLY A 1 91 ? 12.828 -15.626 -24.694 1.00 48.03 91 GLY A CA 1
ATOM 685 C C . GLY A 1 91 ? 13.768 -16.827 -24.822 1.00 48.03 91 GLY A C 1
ATOM 686 O O . GLY A 1 91 ? 14.971 -16.644 -24.987 1.00 48.03 91 GLY A O 1
ATOM 687 N N . ALA A 1 92 ? 13.243 -18.052 -24.742 1.00 49.12 92 ALA A N 1
ATOM 688 C CA . ALA A 1 92 ? 14.053 -19.274 -24.707 1.00 49.12 92 ALA A CA 1
ATOM 689 C C . ALA A 1 92 ? 13.909 -20.151 -25.961 1.00 49.12 92 ALA A C 1
ATOM 691 O O . ALA A 1 92 ? 14.377 -21.291 -25.977 1.00 49.12 92 ALA A O 1
ATOM 692 N N . ASN A 1 93 ? 13.318 -19.638 -27.046 1.00 48.09 93 ASN A N 1
ATOM 693 C CA . ASN A 1 93 ? 13.331 -20.363 -28.309 1.00 48.09 93 ASN A CA 1
ATOM 694 C C . ASN A 1 93 ? 14.677 -20.203 -29.046 1.00 48.09 93 ASN A C 1
ATOM 696 O O . ASN A 1 93 ? 14.902 -19.289 -29.830 1.00 48.09 93 ASN A O 1
ATOM 700 N N . ARG A 1 94 ? 15.517 -21.225 -28.841 1.00 49.47 94 ARG A N 1
ATOM 701 C CA . ARG A 1 94 ? 16.024 -22.094 -29.924 1.00 49.47 94 ARG A CA 1
ATOM 702 C C . ARG A 1 94 ? 17.180 -21.640 -30.823 1.00 49.47 94 ARG A C 1
ATOM 704 O O . ARG A 1 94 ? 17.486 -22.365 -31.765 1.00 49.47 94 ARG A O 1
ATOM 711 N N . SER A 1 95 ? 17.948 -20.604 -30.497 1.00 48.72 95 SER A N 1
ATOM 712 C CA . SER A 1 95 ? 19.207 -20.355 -31.239 1.00 48.72 95 SER A CA 1
ATOM 713 C C . SER A 1 95 ? 20.346 -21.349 -30.930 1.00 48.72 95 SER A C 1
ATOM 715 O O . SER A 1 95 ? 21.405 -21.258 -31.540 1.00 48.72 95 SER A O 1
ATOM 717 N N . ALA A 1 96 ? 20.158 -22.307 -30.010 1.00 51.09 96 ALA A N 1
ATOM 718 C CA . ALA A 1 96 ? 21.187 -23.287 -29.627 1.00 51.09 96 ALA A CA 1
ATOM 719 C C . ALA A 1 96 ? 20.894 -24.745 -30.044 1.00 51.09 96 ALA A C 1
ATOM 721 O O . ALA A 1 96 ? 21.717 -25.618 -29.783 1.00 51.09 96 ALA A O 1
ATOM 722 N N . LEU A 1 97 ? 19.761 -25.035 -30.699 1.00 49.03 97 LEU A N 1
ATOM 723 C CA . LEU A 1 97 ? 19.372 -26.411 -31.067 1.00 49.03 97 LEU A CA 1
ATOM 724 C C . LEU A 1 97 ? 19.052 -26.601 -32.559 1.00 49.03 97 LEU A C 1
ATOM 726 O O . LEU A 1 97 ? 18.358 -27.539 -32.930 1.00 49.03 97 LEU A O 1
ATOM 730 N N . GLN A 1 98 ? 19.590 -25.741 -33.429 1.00 47.50 98 GLN A N 1
ATOM 731 C CA . GLN A 1 98 ? 19.501 -25.903 -34.888 1.00 47.50 98 GLN A CA 1
ATOM 732 C C . GLN A 1 98 ? 20.844 -26.287 -35.537 1.00 47.50 98 GLN A C 1
ATOM 734 O O . GLN A 1 98 ? 21.057 -26.031 -36.717 1.00 47.50 98 GLN A O 1
ATOM 739 N N . SER A 1 99 ? 21.741 -26.926 -34.775 1.00 51.53 99 SER A N 1
ATOM 740 C CA . SER A 1 99 ? 23.056 -27.364 -35.274 1.00 51.53 99 SER A CA 1
ATOM 741 C C . SER A 1 99 ? 23.337 -28.859 -35.116 1.00 51.53 99 SER A C 1
ATOM 743 O O . SER A 1 99 ? 24.494 -29.247 -35.225 1.00 51.53 99 SER A O 1
ATOM 745 N N . LEU A 1 100 ? 22.339 -29.715 -34.872 1.00 52.16 100 LEU A N 1
ATOM 746 C CA . LEU A 1 100 ? 22.541 -31.170 -34.853 1.00 52.16 100 LEU A CA 1
ATOM 747 C C . LEU A 1 100 ? 21.268 -31.910 -35.291 1.00 52.16 100 LEU A C 1
ATOM 749 O O . LEU A 1 100 ? 20.316 -32.008 -34.525 1.00 52.16 100 LEU A O 1
ATOM 753 N N . GLY A 1 101 ? 21.295 -32.469 -36.504 1.00 45.81 101 GLY A N 1
ATOM 754 C CA . GLY A 1 101 ? 20.459 -33.612 -36.883 1.00 45.81 101 GLY A CA 1
ATOM 755 C C . GLY A 1 101 ? 19.465 -33.371 -38.016 1.00 45.81 101 GLY A C 1
ATOM 756 O O . GLY A 1 101 ? 18.268 -33.251 -37.782 1.00 45.81 101 GLY A O 1
ATOM 757 N N . GLU A 1 102 ? 19.940 -33.402 -39.262 1.00 51.97 102 GLU A N 1
ATOM 758 C CA . GLU A 1 102 ? 19.106 -33.857 -40.377 1.00 51.97 102 GLU A CA 1
ATOM 759 C C . GLU A 1 102 ? 18.802 -35.353 -40.165 1.00 51.97 102 GLU A C 1
ATOM 761 O O . GLU A 1 102 ? 19.693 -36.191 -40.295 1.00 51.97 102 GLU A O 1
ATOM 766 N N . GLY A 1 103 ? 17.562 -35.707 -39.813 1.00 50.94 103 GLY A N 1
ATOM 767 C CA . GLY A 1 103 ? 17.112 -37.103 -39.852 1.00 50.94 103 GLY A CA 1
ATOM 768 C C . GLY A 1 103 ? 15.901 -37.430 -38.976 1.00 50.94 103 GLY A C 1
ATOM 769 O O . GLY A 1 103 ? 16.035 -37.538 -37.765 1.00 50.94 103 GLY A O 1
ATOM 770 N N . GLY A 1 104 ? 14.753 -37.692 -39.612 1.00 48.81 104 GLY A N 1
ATOM 771 C CA . GLY A 1 104 ? 13.646 -38.468 -39.031 1.00 48.81 104 GLY A CA 1
ATOM 772 C C . GLY A 1 104 ? 12.532 -37.652 -38.371 1.00 48.81 104 GLY A C 1
ATOM 773 O O . GLY A 1 104 ? 12.600 -37.311 -37.199 1.00 48.81 104 GLY A O 1
ATOM 774 N N . PHE A 1 105 ? 11.470 -37.380 -39.130 1.00 44.62 105 PHE A N 1
ATOM 775 C CA . PHE A 1 105 ? 10.221 -36.786 -38.654 1.00 44.62 105 PHE A CA 1
ATOM 776 C C . PHE A 1 105 ? 9.345 -37.873 -38.007 1.00 44.62 105 PHE A C 1
ATOM 778 O O . PHE A 1 105 ? 8.667 -38.617 -38.714 1.00 44.62 105 PHE A O 1
ATOM 785 N N . GLU A 1 106 ? 9.360 -37.968 -36.676 1.00 54.03 106 GLU A N 1
ATOM 786 C CA . GLU A 1 106 ? 8.295 -38.608 -35.893 1.00 54.03 106 GLU A CA 1
ATOM 787 C C . GLU A 1 106 ? 7.401 -37.514 -35.295 1.00 54.03 106 GLU A C 1
ATOM 789 O O . GLU A 1 106 ? 7.864 -36.588 -34.628 1.00 54.03 106 GLU A O 1
ATOM 794 N N . THR A 1 107 ? 6.103 -37.600 -35.578 1.00 53.31 107 THR A N 1
ATOM 795 C CA . THR A 1 107 ? 5.062 -36.701 -35.074 1.00 53.31 107 THR A CA 1
ATOM 796 C C . THR A 1 107 ? 4.934 -36.835 -33.556 1.00 53.31 107 THR A C 1
ATOM 798 O O . THR A 1 107 ? 4.452 -37.854 -33.063 1.00 53.31 107 THR A O 1
ATOM 801 N N . ALA A 1 108 ? 5.366 -35.810 -32.820 1.00 55.81 108 ALA A N 1
ATOM 802 C CA . ALA A 1 108 ? 5.200 -35.717 -31.372 1.00 55.81 108 ALA A CA 1
ATOM 803 C C . ALA A 1 108 ? 3.719 -35.481 -30.983 1.00 55.81 108 A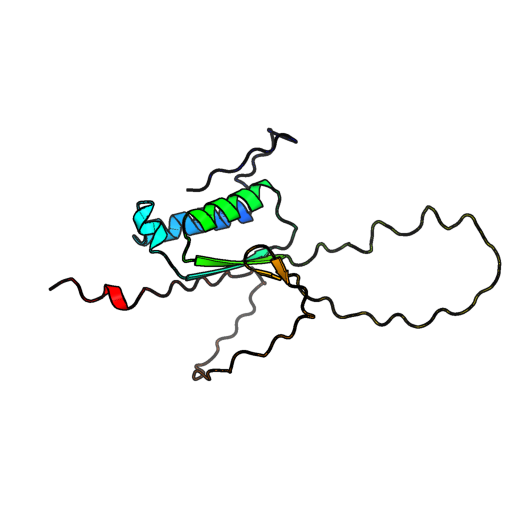LA A C 1
ATOM 805 O O . ALA A 1 108 ? 2.988 -34.843 -31.745 1.00 55.81 108 ALA A O 1
ATOM 806 N N . PRO A 1 109 ? 3.270 -35.993 -29.820 1.00 61.03 109 PRO A N 1
ATOM 807 C CA . PRO A 1 109 ? 1.873 -35.943 -29.388 1.00 61.03 109 PRO A CA 1
ATOM 808 C C . PRO A 1 109 ? 1.402 -34.516 -29.061 1.00 61.03 109 PRO A C 1
ATOM 810 O O . PRO A 1 109 ? 2.172 -33.703 -28.553 1.00 61.03 109 PRO A O 1
ATOM 813 N N . GLU A 1 110 ? 0.121 -34.241 -29.341 1.00 56.66 110 GLU A N 1
ATOM 814 C CA . GLU A 1 110 ? -0.592 -33.002 -28.997 1.00 56.66 110 GLU A CA 1
ATOM 815 C C . GLU A 1 110 ? -0.356 -32.610 -27.531 1.00 56.66 110 GLU A C 1
ATOM 817 O O . GLU A 1 110 ? -0.790 -33.296 -26.602 1.00 56.66 110 GLU A O 1
ATOM 822 N N . HIS A 1 111 ? 0.317 -31.479 -27.328 1.00 49.66 111 HIS A N 1
ATOM 823 C CA . HIS A 1 111 ? 0.426 -30.846 -26.022 1.00 49.66 111 HIS A CA 1
ATOM 824 C C . HIS A 1 111 ? -0.922 -30.197 -25.695 1.00 49.66 111 HIS A C 1
ATOM 826 O O . HIS A 1 111 ? -1.332 -29.237 -26.343 1.00 49.66 111 HIS A O 1
ATOM 832 N N . ARG A 1 112 ? -1.629 -30.740 -24.700 1.00 54.72 112 ARG A N 1
ATOM 833 C CA . ARG A 1 112 ? -2.784 -30.069 -24.098 1.00 54.72 112 ARG A CA 1
ATOM 834 C C . ARG A 1 112 ? -2.286 -28.838 -23.347 1.00 54.72 112 ARG A C 1
ATOM 836 O O . ARG A 1 112 ? -1.466 -28.971 -22.444 1.00 54.72 112 ARG A O 1
ATOM 843 N N . GLU A 1 113 ? -2.783 -27.670 -23.732 1.00 51.81 113 GLU A N 1
ATOM 844 C CA . GLU A 1 113 ? -2.613 -26.428 -22.980 1.00 51.81 113 GLU A CA 1
ATOM 845 C C . GLU A 1 113 ? -3.295 -26.596 -21.613 1.00 51.81 113 GLU A C 1
ATOM 847 O O . GLU A 1 113 ? -4.516 -26.755 -21.531 1.00 51.81 113 GLU A O 1
ATOM 852 N N . GLU A 1 114 ? -2.511 -26.634 -20.533 1.00 63.75 114 GLU A N 1
ATOM 853 C CA . GLU A 1 114 ? -3.067 -26.556 -19.184 1.00 63.75 114 GLU A CA 1
ATOM 854 C C . GLU A 1 114 ? -3.568 -25.127 -18.925 1.00 63.75 114 GLU A C 1
ATOM 856 O O . GLU A 1 114 ? -2.870 -24.161 -19.250 1.00 63.75 114 GLU A O 1
ATOM 861 N N . PRO A 1 115 ? -4.773 -24.958 -18.352 1.00 58.56 115 PRO A N 1
ATOM 862 C CA . PRO A 1 115 ? -5.303 -23.640 -18.040 1.00 58.56 115 PRO A CA 1
ATOM 863 C C . PRO A 1 115 ? -4.397 -22.931 -17.027 1.00 58.56 115 PRO A C 1
ATOM 865 O O . PRO A 1 115 ? -4.094 -23.467 -15.962 1.00 58.56 115 PRO A O 1
ATOM 868 N N . LEU A 1 116 ? -3.981 -21.707 -17.360 1.00 48.97 116 LEU A N 1
ATOM 869 C CA . LEU A 1 116 ? -3.170 -20.865 -16.483 1.00 48.97 116 LEU A CA 1
ATOM 870 C C . LEU A 1 116 ? -3.933 -20.574 -15.184 1.00 48.97 116 LEU A C 1
ATOM 872 O O . LEU A 1 116 ? -5.024 -20.002 -15.204 1.00 48.97 116 LEU A O 1
ATOM 876 N N . VAL A 1 117 ? -3.337 -20.943 -14.051 1.00 57.09 117 VAL A N 1
ATOM 877 C CA . VAL A 1 117 ? -3.880 -20.673 -12.715 1.00 57.09 117 VAL A CA 1
ATOM 878 C C . VAL A 1 117 ? -3.182 -19.435 -12.136 1.00 57.09 117 VAL A C 1
ATOM 880 O O . VAL A 1 117 ? -1.949 -19.390 -12.135 1.00 57.09 117 VAL A O 1
ATOM 883 N N . PRO A 1 118 ? -3.917 -18.423 -11.637 1.00 48.50 118 PRO A N 1
ATOM 884 C CA . PRO A 1 118 ? -3.317 -17.273 -10.967 1.00 48.50 118 PRO A CA 1
ATOM 885 C C . PRO A 1 118 ? -2.489 -17.709 -9.753 1.00 48.50 118 PRO A C 1
ATOM 887 O O . PRO A 1 118 ? -2.954 -18.493 -8.929 1.00 48.50 118 PRO A O 1
ATOM 890 N N . ALA A 1 119 ? -1.275 -17.174 -9.616 1.00 53.66 119 ALA A N 1
ATOM 891 C CA . ALA A 1 119 ? -0.500 -17.318 -8.391 1.00 53.66 119 ALA A CA 1
ATOM 892 C C . ALA A 1 119 ? -1.076 -16.360 -7.340 1.00 53.66 119 ALA A C 1
ATOM 894 O O . ALA A 1 119 ? -0.943 -15.142 -7.476 1.00 53.66 119 ALA A O 1
ATOM 895 N N . ILE A 1 120 ? -1.738 -16.905 -6.318 1.00 61.09 120 ILE A N 1
ATOM 896 C CA . ILE A 1 120 ? -2.288 -16.120 -5.209 1.00 61.09 120 ILE A CA 1
ATOM 897 C C . ILE A 1 120 ? -1.247 -16.103 -4.089 1.00 61.09 120 ILE A C 1
ATOM 899 O O . ILE A 1 120 ? -0.771 -17.154 -3.650 1.00 61.09 120 ILE A O 1
ATOM 903 N N . TRP A 1 121 ? -0.860 -14.903 -3.653 1.00 51.06 121 TRP A N 1
ATOM 904 C CA . TRP A 1 121 ? -0.016 -14.716 -2.478 1.00 51.06 121 T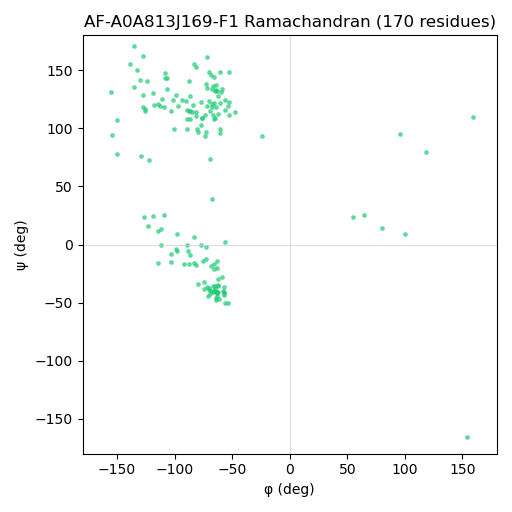RP A CA 1
ATOM 905 C C . TRP A 1 121 ? -0.902 -14.604 -1.238 1.00 51.06 121 TRP A C 1
ATOM 907 O O . TRP A 1 121 ? -1.664 -13.646 -1.124 1.00 51.06 121 TRP A O 1
ATOM 917 N N . ASP A 1 122 ? -0.783 -15.562 -0.319 1.00 56.03 122 ASP A N 1
ATOM 918 C CA . ASP A 1 122 ? -1.506 -15.570 0.956 1.00 56.03 122 ASP A CA 1
ATOM 919 C C . ASP A 1 122 ? -0.507 -15.706 2.114 1.00 56.03 122 ASP A C 1
ATOM 921 O O . ASP A 1 122 ? 0.229 -16.694 2.212 1.00 56.03 122 ASP A O 1
ATOM 925 N N . GLY A 1 123 ? -0.407 -14.670 2.953 1.00 50.00 123 GLY A N 1
ATOM 926 C CA . GLY A 1 123 ? 0.341 -14.715 4.217 1.00 50.00 123 GLY A CA 1
ATOM 927 C C . GLY A 1 123 ? 1.817 -15.142 4.136 1.00 50.00 123 GLY A C 1
ATOM 928 O O . GLY A 1 123 ? 2.362 -15.637 5.121 1.00 50.00 123 GLY A O 1
ATOM 929 N N . GLY A 1 124 ? 2.484 -14.987 2.984 1.00 46.94 124 GLY A N 1
ATOM 930 C CA . GLY A 1 124 ? 3.881 -15.405 2.795 1.00 46.94 124 GLY A CA 1
ATOM 931 C C . GLY A 1 124 ? 4.084 -16.742 2.074 1.00 46.94 124 GLY A C 1
ATOM 932 O O . GLY A 1 124 ? 5.215 -17.236 2.025 1.00 46.94 124 GLY A O 1
ATOM 933 N N . ARG A 1 125 ? 3.029 -17.343 1.511 1.00 41.91 125 ARG A N 1
ATOM 934 C CA . ARG A 1 125 ? 3.116 -18.534 0.652 1.00 41.91 125 ARG A CA 1
ATOM 935 C C . ARG A 1 125 ? 2.461 -18.268 -0.705 1.00 41.91 125 ARG A C 1
ATOM 937 O O . ARG A 1 125 ? 1.415 -17.635 -0.783 1.00 41.91 125 ARG A O 1
ATOM 944 N N . ILE A 1 126 ? 3.083 -18.774 -1.772 1.00 51.16 126 ILE A N 1
ATOM 945 C CA . ILE A 1 126 ? 2.463 -18.841 -3.102 1.00 51.16 126 ILE A CA 1
ATOM 946 C C . ILE A 1 126 ? 1.574 -20.081 -3.106 1.00 51.16 126 ILE A C 1
ATOM 948 O O . ILE A 1 126 ? 2.091 -21.200 -3.081 1.00 51.16 126 ILE A O 1
ATOM 952 N N . VAL A 1 127 ? 0.257 -19.894 -3.133 1.00 60.56 127 VAL A N 1
ATOM 953 C CA . VAL A 1 127 ? -0.693 -20.998 -3.298 1.00 60.56 127 VAL A CA 1
ATOM 954 C C . VAL A 1 127 ? -0.914 -21.174 -4.799 1.00 60.56 127 VAL A C 1
ATOM 956 O O . VAL A 1 127 ? -1.505 -20.321 -5.459 1.00 60.56 127 VAL A O 1
ATOM 959 N N . SER A 1 128 ? -0.365 -22.252 -5.361 1.00 51.69 128 SER A N 1
ATOM 960 C CA . SER A 1 128 ? -0.682 -22.683 -6.730 1.00 51.69 128 SER A CA 1
ATOM 961 C C . SER A 1 128 ? -1.921 -23.572 -6.641 1.00 51.69 128 SER A C 1
ATOM 963 O O . SER A 1 128 ? -1.947 -24.467 -5.804 1.00 51.69 128 SER A O 1
ATOM 965 N N . GLY A 1 129 ? -2.962 -23.291 -7.431 1.00 51.28 129 GLY A N 1
ATOM 966 C CA . GLY A 1 129 ? -4.335 -23.795 -7.237 1.00 51.28 129 GLY A CA 1
ATOM 967 C C . GLY A 1 129 ? -4.593 -25.297 -7.436 1.00 51.28 129 GLY A C 1
ATOM 968 O O . GLY A 1 129 ? -5.639 -25.657 -7.966 1.00 51.28 129 GLY A O 1
ATOM 969 N N . SER A 1 130 ? -3.683 -26.172 -7.014 1.00 52.72 130 SER A N 1
ATOM 970 C CA . SER A 1 130 ? -3.882 -27.623 -6.951 1.00 52.72 130 SER A CA 1
ATOM 971 C C . SER A 1 130 ? -4.146 -28.159 -5.538 1.00 52.72 130 SER A C 1
ATOM 973 O O . SER A 1 130 ? -4.482 -29.332 -5.413 1.00 52.72 130 SER A O 1
ATOM 975 N N . ASP A 1 131 ? -4.018 -27.341 -4.488 1.00 49.28 131 ASP A N 1
ATOM 976 C CA . ASP A 1 131 ? -4.391 -27.737 -3.124 1.00 49.28 131 ASP A CA 1
ATOM 977 C C . ASP A 1 131 ? -5.885 -27.448 -2.885 1.00 49.28 131 ASP A C 1
ATOM 979 O O . ASP A 1 131 ? -6.324 -26.300 -2.945 1.00 49.28 131 ASP A O 1
ATOM 983 N N . ASP A 1 132 ? -6.658 -28.518 -2.675 1.00 47.69 132 ASP A N 1
ATOM 984 C CA . ASP A 1 132 ? -8.111 -28.600 -2.467 1.00 47.69 132 ASP A CA 1
ATOM 985 C C . ASP A 1 132 ? -8.795 -27.328 -1.915 1.00 47.69 132 ASP A C 1
ATOM 987 O O . ASP A 1 132 ? -8.971 -27.140 -0.707 1.00 47.69 132 ASP A O 1
ATOM 991 N N . LEU A 1 133 ? -9.296 -26.483 -2.823 1.00 46.31 133 LEU A N 1
ATOM 992 C CA . LEU A 1 133 ? -10.294 -25.464 -2.506 1.00 46.31 133 LEU A CA 1
ATOM 993 C C . LEU A 1 133 ? -11.646 -26.149 -2.284 1.00 46.31 133 LEU A C 1
ATOM 995 O O . LEU A 1 133 ? -12.428 -26.352 -3.214 1.00 46.31 133 LEU A O 1
ATOM 999 N N . GLN A 1 134 ? -11.953 -26.475 -1.030 1.00 45.50 134 GLN A N 1
ATOM 1000 C CA . GLN A 1 134 ? -13.333 -26.699 -0.615 1.00 45.50 134 GLN A CA 1
ATOM 1001 C C . GLN A 1 134 ? -14.057 -25.336 -0.646 1.00 45.50 134 GLN A C 1
ATOM 1003 O O . GLN A 1 134 ? -13.679 -24.436 0.107 1.00 45.50 134 GLN A O 1
ATOM 1008 N N . PRO A 1 135 ? -15.061 -25.129 -1.520 1.00 40.09 135 PRO A N 1
ATOM 1009 C CA . PRO A 1 135 ? -15.683 -23.820 -1.677 1.00 40.09 135 PRO A CA 1
ATOM 1010 C C . PRO A 1 135 ? -16.383 -23.394 -0.376 1.00 40.09 135 PRO A C 1
ATOM 1012 O O . PRO A 1 135 ? -17.135 -24.190 0.201 1.00 40.09 135 PRO A O 1
ATOM 1015 N N . PRO A 1 136 ? -16.189 -22.149 0.097 1.00 44.66 136 PRO A N 1
ATOM 1016 C CA . PRO A 1 136 ? -16.944 -21.630 1.226 1.00 44.66 136 PRO A CA 1
ATOM 1017 C C . PRO A 1 136 ? -18.428 -21.548 0.853 1.00 44.66 136 PRO A C 1
ATOM 1019 O O . PRO A 1 136 ? -18.799 -21.147 -0.251 1.00 44.66 136 PRO A O 1
ATOM 1022 N N . ALA A 1 137 ? -19.288 -21.965 1.782 1.00 38.84 137 ALA A N 1
ATOM 1023 C CA . ALA A 1 137 ? -20.730 -22.012 1.592 1.00 38.84 137 ALA A CA 1
ATOM 1024 C C . ALA A 1 137 ? -21.281 -20.649 1.127 1.00 38.84 137 ALA A C 1
ATOM 1026 O O . ALA A 1 137 ? -21.181 -19.649 1.841 1.00 38.84 137 ALA A O 1
ATOM 1027 N N . LEU A 1 138 ? -21.895 -20.634 -0.062 1.00 38.09 138 LEU A N 1
ATOM 1028 C CA . LEU A 1 138 ? -22.622 -19.491 -0.613 1.00 38.09 138 LEU A CA 1
ATOM 1029 C C . LEU A 1 138 ? -23.673 -19.000 0.399 1.00 38.09 138 LEU A C 1
ATOM 1031 O O . LEU A 1 138 ? -24.690 -19.660 0.622 1.00 38.09 138 LEU A O 1
ATOM 1035 N N . ARG A 1 139 ? -23.472 -17.808 0.970 1.00 37.38 139 ARG A N 1
ATOM 1036 C CA . ARG A 1 139 ? -24.556 -17.026 1.576 1.00 37.38 139 ARG A CA 1
ATOM 1037 C C . ARG A 1 139 ? -25.207 -16.180 0.489 1.00 37.38 139 ARG A C 1
ATOM 1039 O O . ARG A 1 139 ? -24.636 -15.209 0.006 1.00 37.38 139 ARG A O 1
ATOM 1046 N N . THR A 1 140 ? -26.420 -16.560 0.113 1.00 36.94 140 THR A N 1
ATOM 1047 C CA . THR A 1 140 ? -27.303 -15.812 -0.782 1.00 36.94 140 THR A CA 1
ATOM 1048 C C . THR A 1 140 ? -27.691 -14.470 -0.153 1.00 36.94 140 THR A C 1
ATOM 1050 O O . THR A 1 140 ? -28.346 -14.428 0.888 1.00 36.94 140 THR A O 1
ATOM 1053 N N . ARG A 1 141 ? -27.316 -13.363 -0.804 1.00 40.94 141 ARG A N 1
ATOM 1054 C CA . ARG A 1 141 ? -27.834 -12.009 -0.539 1.00 40.94 141 ARG A CA 1
ATOM 1055 C C . ARG A 1 141 ? -28.774 -11.598 -1.688 1.00 40.94 141 ARG A C 1
ATOM 1057 O O . ARG A 1 141 ? -28.515 -11.977 -2.831 1.00 40.94 141 ARG A O 1
ATOM 1064 N N . PRO A 1 142 ? -29.871 -10.870 -1.415 1.00 38.97 142 PRO A N 1
ATOM 1065 C CA . PRO A 1 142 ? -30.860 -10.529 -2.428 1.00 38.97 142 PRO A CA 1
ATOM 1066 C C . PRO A 1 142 ? -30.350 -9.461 -3.404 1.00 38.97 142 PRO A C 1
ATOM 1068 O O . PRO A 1 142 ? -29.720 -8.477 -3.023 1.00 38.97 142 PRO A O 1
ATOM 1071 N N . SER A 1 143 ? -30.667 -9.703 -4.674 1.00 39.62 143 SER A N 1
ATOM 1072 C CA . SER A 1 143 ? -30.376 -8.882 -5.847 1.00 39.62 143 SER A CA 1
ATOM 1073 C C . SER A 1 143 ? -31.155 -7.562 -5.826 1.00 39.62 143 SER A C 1
ATOM 1075 O O . SER A 1 143 ? -32.367 -7.552 -5.609 1.00 39.62 143 SER A O 1
ATOM 1077 N N . SER A 1 144 ? -30.466 -6.455 -6.112 1.00 41.31 144 SER A N 1
ATOM 1078 C CA . SER A 1 144 ? -31.094 -5.225 -6.598 1.00 41.31 144 SER A CA 1
ATOM 1079 C C . SER A 1 144 ? -30.323 -4.688 -7.809 1.00 41.31 144 SER A C 1
ATOM 1081 O O . SER A 1 144 ? -29.154 -5.004 -8.013 1.00 41.31 144 SER A O 1
ATOM 1083 N N . ALA A 1 145 ? -31.065 -4.010 -8.678 1.00 44.12 145 ALA A N 1
ATOM 1084 C CA . ALA A 1 145 ? -30.939 -4.042 -10.127 1.00 44.12 145 ALA A CA 1
ATOM 1085 C C . ALA A 1 145 ? -29.838 -3.160 -10.747 1.00 44.12 145 ALA A C 1
ATOM 1087 O O . ALA A 1 145 ? -29.494 -2.094 -10.243 1.00 44.12 145 ALA A O 1
ATOM 1088 N N . SER A 1 146 ? -29.371 -3.617 -11.912 1.00 43.72 146 SER A N 1
ATOM 1089 C CA . SER A 1 146 ? -28.361 -3.031 -12.796 1.00 43.72 146 SER A CA 1
ATOM 1090 C C . SER A 1 146 ? -28.684 -1.636 -13.345 1.00 43.72 146 SER A C 1
ATOM 1092 O O . SER A 1 146 ? -29.814 -1.349 -13.747 1.00 43.72 146 SER A O 1
ATOM 1094 N N . ARG A 1 147 ? -27.625 -0.848 -13.562 1.00 44.28 147 ARG A N 1
ATOM 1095 C CA . ARG A 1 147 ? -27.489 0.028 -14.735 1.00 44.28 147 ARG A CA 1
ATOM 1096 C C . ARG A 1 147 ? -26.147 -0.244 -15.414 1.00 44.28 147 ARG A C 1
ATOM 1098 O O . ARG A 1 147 ? -25.119 -0.290 -14.756 1.00 44.28 147 ARG A O 1
ATOM 1105 N N . HIS A 1 148 ? -26.225 -0.471 -16.721 1.00 43.19 148 HIS A N 1
ATOM 1106 C CA . HIS A 1 148 ? -25.137 -0.789 -17.640 1.00 43.19 148 HIS A CA 1
ATOM 1107 C C . HIS A 1 148 ? -24.567 0.515 -18.213 1.00 43.19 148 HIS A C 1
ATOM 1109 O O . HIS A 1 148 ? -25.315 1.269 -18.837 1.00 43.19 148 HIS A O 1
ATOM 1115 N N . LEU A 1 149 ? -23.267 0.748 -18.043 1.00 41.12 149 LEU A N 1
ATOM 1116 C CA . LEU A 1 149 ? -22.448 1.576 -18.927 1.00 41.12 149 LEU A CA 1
ATOM 1117 C C . LEU A 1 149 ? -21.138 0.819 -19.168 1.00 41.12 149 LEU A C 1
ATOM 1119 O O . LEU A 1 149 ? -20.610 0.187 -18.258 1.00 41.12 149 LEU A O 1
ATOM 1123 N N . GLU A 1 150 ? -20.704 0.800 -20.424 1.00 43.38 150 GLU A N 1
ATOM 1124 C CA . GLU A 1 150 ? -19.452 0.194 -20.873 1.00 43.38 150 GLU A CA 1
ATOM 1125 C C . GLU A 1 150 ? -18.282 0.987 -20.278 1.00 43.38 150 GLU A C 1
ATOM 1127 O O . GLU A 1 150 ? -18.090 2.157 -20.604 1.00 43.38 150 GLU A O 1
ATOM 1132 N N . GLU A 1 151 ? -17.549 0.356 -19.362 1.00 36.66 151 GLU A N 1
ATOM 1133 C CA . GLU A 1 151 ? -16.435 0.946 -18.626 1.00 36.66 151 GLU A CA 1
ATOM 1134 C C . GLU A 1 151 ? -15.134 0.318 -19.136 1.00 36.66 151 GLU A C 1
ATOM 1136 O O . GLU A 1 151 ? -14.939 -0.899 -19.099 1.00 36.66 151 GLU A O 1
ATOM 1141 N N . GLU A 1 152 ? -14.268 1.165 -19.687 1.00 34.72 152 GLU A N 1
ATOM 1142 C CA . GLU A 1 152 ? -12.876 0.849 -19.977 1.00 34.72 152 GLU A CA 1
ATOM 1143 C C . GLU A 1 152 ? -12.245 0.319 -18.680 1.00 34.72 152 GLU A C 1
ATOM 1145 O O . GLU A 1 152 ? -12.334 0.982 -17.650 1.00 34.72 152 GLU A O 1
ATOM 1150 N N . ALA A 1 153 ? -11.692 -0.898 -18.701 1.00 32.72 153 ALA A N 1
ATOM 1151 C CA . ALA A 1 153 ? -11.254 -1.620 -17.507 1.00 32.72 153 ALA A CA 1
ATOM 1152 C C . ALA A 1 153 ? -10.020 -0.971 -16.855 1.00 32.72 153 ALA A C 1
ATOM 1154 O O . ALA A 1 153 ? -8.905 -1.490 -16.911 1.00 32.72 153 ALA A O 1
ATOM 1155 N N . VAL A 1 154 ? -10.225 0.164 -16.197 1.00 39.94 154 VAL A N 1
ATOM 1156 C CA . VAL A 1 154 ? -9.436 0.562 -15.042 1.00 39.94 154 VAL A CA 1
ATOM 1157 C C . VAL A 1 154 ? -9.890 -0.374 -13.933 1.00 39.94 154 VAL A C 1
ATOM 1159 O O . VAL A 1 154 ? -11.074 -0.434 -13.620 1.00 39.94 154 VAL A O 1
ATOM 1162 N N . ALA A 1 155 ? -8.979 -1.172 -13.380 1.00 40.72 155 ALA A N 1
ATOM 1163 C CA . ALA A 1 155 ? -9.285 -1.984 -12.213 1.00 40.72 155 ALA A CA 1
ATOM 1164 C C . ALA A 1 155 ? -9.681 -1.039 -11.067 1.00 40.72 155 ALA A C 1
ATOM 1166 O O . ALA A 1 155 ? -8.827 -0.456 -10.401 1.00 40.72 155 ALA A O 1
ATOM 1167 N N . VAL A 1 156 ? -10.985 -0.829 -10.886 1.00 41.91 156 VAL A N 1
ATOM 1168 C CA . VAL A 1 156 ? -11.525 -0.073 -9.762 1.00 41.91 156 VAL A CA 1
ATOM 1169 C C . VAL A 1 156 ? -11.362 -0.961 -8.536 1.00 41.91 156 VAL A C 1
ATOM 1171 O O . VAL A 1 156 ? -12.163 -1.863 -8.282 1.00 41.91 156 VAL A O 1
ATOM 1174 N N . ASN A 1 157 ? -10.282 -0.733 -7.791 1.00 45.50 157 ASN A N 1
ATOM 1175 C CA . ASN A 1 157 ? -10.072 -1.339 -6.484 1.00 45.50 157 ASN A CA 1
ATOM 1176 C C . ASN A 1 157 ? -11.225 -0.894 -5.574 1.00 45.50 157 ASN A C 1
ATOM 1178 O O . ASN A 1 157 ? -11.240 0.224 -5.066 1.00 45.50 157 ASN A O 1
ATOM 1182 N N . THR A 1 158 ? -12.230 -1.751 -5.400 1.00 43.34 158 THR A N 1
ATOM 1183 C CA . THR A 1 158 ? -13.318 -1.489 -4.456 1.00 43.34 158 THR A CA 1
ATOM 1184 C C . THR A 1 158 ? -12.795 -1.783 -3.058 1.00 43.34 158 THR A C 1
ATOM 1186 O O . THR A 1 158 ? -12.646 -2.943 -2.674 1.00 43.34 158 THR A O 1
ATOM 1189 N N . ILE A 1 159 ? -12.482 -0.732 -2.307 1.00 47.69 159 ILE A N 1
ATOM 1190 C CA . ILE A 1 159 ? -12.085 -0.837 -0.904 1.00 47.69 159 ILE A CA 1
ATOM 1191 C C . ILE A 1 159 ? -13.373 -0.835 -0.085 1.00 47.69 159 ILE A C 1
ATOM 1193 O O . ILE A 1 159 ? -14.115 0.147 -0.089 1.00 47.69 159 ILE A O 1
ATOM 1197 N N . THR A 1 160 ? -13.660 -1.942 0.598 1.00 51.34 160 THR A N 1
ATOM 1198 C CA . THR A 1 160 ? -14.792 -2.003 1.528 1.00 51.34 160 THR A CA 1
ATOM 1199 C C . THR A 1 160 ? -14.236 -1.848 2.935 1.00 51.34 160 THR A C 1
ATOM 1201 O O . THR A 1 160 ? -13.688 -2.793 3.495 1.00 51.34 160 THR A O 1
ATOM 1204 N N . ILE A 1 161 ? -14.331 -0.639 3.485 1.00 52.88 161 ILE A N 1
ATOM 1205 C CA . ILE A 1 161 ? -14.039 -0.391 4.898 1.00 52.88 161 ILE A CA 1
ATOM 1206 C C . ILE A 1 161 ? -15.356 -0.605 5.640 1.00 52.88 161 ILE A C 1
ATOM 1208 O O . ILE A 1 161 ? -16.237 0.253 5.600 1.00 52.88 161 ILE A O 1
ATOM 1212 N N . GLU A 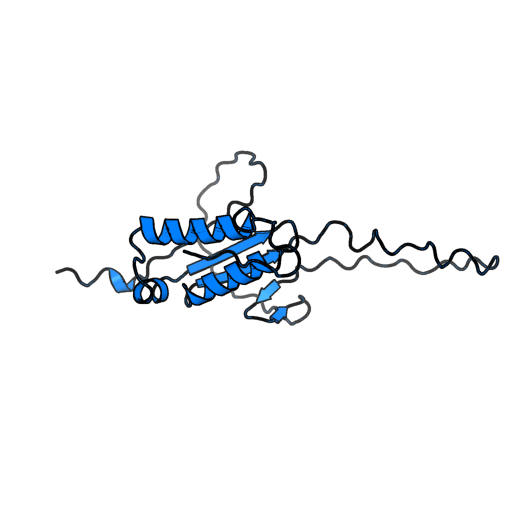1 162 ? -15.544 -1.776 6.248 1.00 57.59 162 GLU A N 1
ATOM 1213 C CA . GLU A 1 162 ? -16.688 -1.988 7.136 1.00 57.59 162 GLU A CA 1
ATOM 1214 C C . GLU A 1 162 ? -16.342 -1.393 8.509 1.00 57.59 162 GLU A C 1
ATOM 1216 O O . GLU A 1 162 ? -15.410 -1.876 9.157 1.00 57.59 162 GLU A O 1
ATOM 1221 N N . PRO A 1 163 ? -17.033 -0.331 8.967 1.00 53.31 163 PRO A N 1
ATOM 1222 C CA . PRO A 1 163 ? -16.790 0.208 10.297 1.00 53.31 163 PRO A CA 1
ATOM 1223 C C . PRO A 1 163 ? -17.153 -0.852 11.340 1.00 53.31 163 PRO A C 1
ATOM 1225 O O . PRO A 1 163 ? -18.229 -1.450 11.268 1.00 53.31 163 PRO A O 1
ATOM 1228 N N . ASP A 1 164 ? -16.265 -1.071 12.314 1.00 56.31 164 ASP A N 1
ATOM 1229 C CA . ASP A 1 164 ? -16.507 -2.016 13.404 1.00 56.31 164 ASP A CA 1
ATOM 1230 C C . ASP A 1 164 ? -17.813 -1.635 14.138 1.00 56.31 164 ASP A C 1
ATOM 1232 O O . ASP A 1 164 ? -17.898 -0.549 14.733 1.00 56.31 164 ASP A O 1
ATOM 1236 N N . PRO A 1 165 ? -18.855 -2.492 14.107 1.00 57.88 165 PRO A N 1
ATOM 1237 C CA . PRO A 1 165 ? -20.160 -2.176 14.682 1.00 57.88 165 PRO A CA 1
ATOM 1238 C C . PRO A 1 165 ? -20.113 -1.952 16.201 1.00 57.88 165 PRO A C 1
ATOM 1240 O O . PRO A 1 165 ? -21.063 -1.404 16.765 1.00 57.88 165 PRO A O 1
ATOM 1243 N N . LEU A 1 166 ? -19.024 -2.329 16.880 1.00 59.19 166 LEU A N 1
ATOM 1244 C CA . LEU A 1 166 ? -18.875 -2.161 18.327 1.00 59.19 166 LEU A CA 1
ATOM 1245 C C . LEU A 1 166 ? -18.594 -0.714 18.765 1.00 59.19 166 LEU A C 1
ATOM 1247 O O . LEU A 1 166 ? -18.742 -0.405 19.949 1.00 59.19 166 LEU A O 1
ATOM 1251 N N . ARG A 1 167 ? -18.230 0.198 17.853 1.00 55.84 167 ARG A N 1
ATOM 1252 C CA . ARG A 1 167 ? -17.812 1.567 18.219 1.00 55.84 167 ARG A CA 1
ATOM 1253 C C . ARG A 1 167 ? -18.947 2.594 18.322 1.00 55.84 167 ARG A C 1
ATOM 1255 O O . ARG A 1 167 ? -18.708 3.710 18.773 1.00 55.84 167 ARG A O 1
ATOM 1262 N N . SER A 1 168 ? -20.185 2.237 17.974 1.00 54.09 168 SER A N 1
ATOM 1263 C CA . SER A 1 168 ? -21.308 3.192 17.949 1.00 54.09 168 SER A CA 1
ATOM 1264 C C . SER A 1 168 ? -21.996 3.437 19.309 1.00 54.09 168 SER A C 1
ATOM 1266 O O . SER A 1 168 ? -23.021 4.114 19.344 1.00 54.09 168 SER A O 1
ATOM 1268 N N . GLY A 1 169 ? -21.480 2.897 20.422 1.00 55.69 169 GLY A N 1
ATOM 1269 C CA . GLY A 1 169 ? -22.191 2.848 21.713 1.00 55.69 169 GLY A CA 1
ATOM 1270 C C . GLY A 1 169 ? -21.618 3.656 22.886 1.00 55.69 169 GLY A C 1
ATOM 1271 O O . GLY A 1 169 ? -22.047 3.416 24.008 1.00 55.69 169 GLY A O 1
ATOM 1272 N N . ALA A 1 170 ? -20.644 4.555 22.692 1.00 51.53 170 ALA A N 1
ATOM 1273 C CA . ALA A 1 170 ? -19.901 5.175 23.808 1.00 51.53 170 ALA A CA 1
ATOM 1274 C C . ALA A 1 170 ? -20.009 6.712 23.924 1.00 51.53 170 ALA A C 1
ATOM 1276 O O . ALA A 1 170 ? -19.124 7.346 24.495 1.00 51.53 170 ALA A O 1
ATOM 1277 N N . LEU A 1 171 ? -21.077 7.320 23.401 1.00 57.53 171 LEU A N 1
ATOM 1278 C CA . LEU A 1 171 ? -21.373 8.748 23.577 1.00 57.53 171 LEU A CA 1
ATOM 1279 C C . LEU A 1 171 ? -22.819 8.933 24.067 1.00 57.53 171 LEU A C 1
ATOM 1281 O O . LEU A 1 171 ? -23.690 9.309 23.290 1.00 57.53 171 LEU A O 1
ATOM 1285 N N . GLU A 1 172 ? -23.056 8.667 25.352 1.00 56.22 172 GLU A N 1
ATOM 1286 C CA . GLU A 1 172 ? -24.173 9.222 26.139 1.00 56.22 172 GLU A CA 1
ATOM 1287 C C . GLU A 1 172 ? -23.673 9.652 27.522 1.00 56.22 172 GLU A C 1
ATOM 1289 O O . GLU A 1 172 ? -22.835 8.922 28.104 1.00 56.22 172 GLU A O 1
#

Organism: Polarella glacialis (NCBI:txid89957)

Nearest PDB structures (foldseek):
  4gen-assembly1_A  TM=4.350E-01  e=6.616E+00  Drosophila melanogaster

Radius of gyration: 23.07 Å; Cα contacts (8 Å, |Δi|>4): 155; chains: 1; bounding box: 54×51×66 Å